Protein AF-A0A849EL78-F1 (afdb_monomer)

Mean predicted aligned error: 10.46 Å

Foldseek 3Di:
DDPPPPDDVVVVVVVVVVVCVVVPDDDDDDPDDQDCPPVVDGDQWAPDAADKDKDKDWDWDWDQDPVQQKTKIKTKMKIKIWHHHDDRFKIKIWIWIWIWMWMARRVVRDIDIDTDTPDTDIDMHGFPDDLVPDVVNVDDDPPDPCVRPDDDPSVVDHTHD

Secondary structure (DSSP, 8-state):
--------HHHHHHHHHHHHHHHHPPPPP-SS----TTT-PPPSS-S-TT-EEEEEEEEEEEEEETTTTEEEEEEEEEEEEEEEEETTTEEEEEEEEEEEEEEEETTTTEEEEEEEEEEEEEEEEE--B-SSS-HHHHPPPSS-HHHHHS--GGGGS--B-

Sequence (161 aa):
MKACFRTKPIHFCLIFLCSALPFLATSQYTDVINSNRPGLSVGAYAVGKGVIQAETGFIYEQRDHTDLSQESTFMGADLALRYGFFRETLEITYEGTYVQQDITYSAFDLNEKRTDFSRNRLGVKYLLYDPYKNPDRTKPNLYSWRANNKFQLKDLVPAVS

Nearest PDB structures (foldseek):
  6baq-assembly5_E  TM=3.671E-01  e=3.367E-02  Mus musculus
  8b14-assembly1_A  TM=6.271E-01  e=2.185E+00  Escherichia coli
  1by5-assembly1_A  TM=5.880E-01  e=2.307E+00  Escherichia coli
  8a60-assembly1_A  TM=4.910E-01  e=4.420E+00  Escherichia coli K-12
  6i97-assembly1_A  TM=2.454E-01  e=8.023E+00  Pseudomonas aeruginosa

Radius of gyration: 24.11 Å; Cα contacts (8 Å, |Δi|>4): 253; chains: 1; bounding box: 61×50×70 Å

Solvent-accessible surface area (backbone atoms only — not comparable to full-atom values): 9742 Å² total; per-residue (Å²): 134,85,83,77,83,79,74,54,73,67,59,55,51,51,53,51,52,64,68,48,50,70,81,72,58,82,84,81,92,66,101,63,90,86,65,41,71,90,79,74,51,80,67,49,71,45,87,26,59,76,37,78,48,77,49,72,49,76,46,79,50,77,49,79,38,78,92,76,34,32,41,36,41,37,45,33,43,37,43,34,43,35,38,10,70,45,88,45,25,35,24,41,37,38,40,39,30,40,37,37,37,45,36,39,33,72,82,74,80,44,78,48,78,47,74,49,70,81,39,80,47,79,49,76,44,50,48,78,44,60,76,68,76,44,61,88,81,58,61,77,59,91,89,36,72,63,74,66,72,48,94,53,80,74,77,73,54,72,55,39,76

pLDDT: mean 82.58, std 10.44, range [37.56, 95.25]

Structure (mmCIF, N/CA/C/O backbone):
data_AF-A0A849EL78-F1
#
_entry.id   AF-A0A849EL78-F1
#
loop_
_atom_site.group_PDB
_atom_site.id
_atom_site.type_symbol
_atom_site.label_atom_id
_atom_site.label_alt_id
_atom_site.label_comp_id
_atom_site.label_asym_id
_atom_site.label_entity_id
_atom_site.label_seq_id
_atom_site.pdbx_PDB_ins_code
_atom_site.Cartn_x
_atom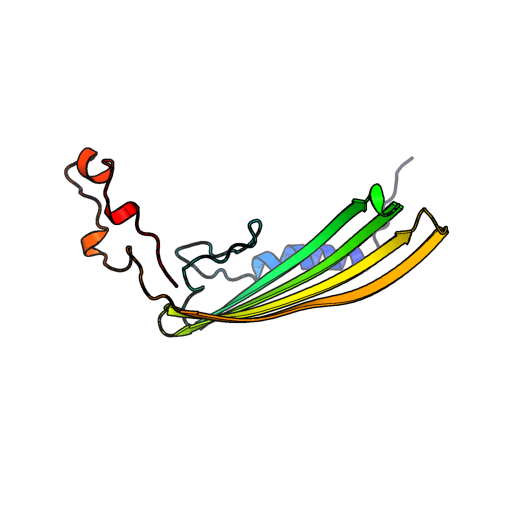_site.Cartn_y
_atom_site.Cartn_z
_atom_site.occupancy
_atom_site.B_iso_or_equiv
_atom_site.auth_seq_id
_atom_site.auth_comp_id
_atom_site.auth_asym_id
_atom_site.auth_atom_id
_atom_site.pdbx_PDB_model_num
ATOM 1 N N . MET A 1 1 ? 42.759 18.829 -7.140 1.00 37.56 1 MET A N 1
ATOM 2 C CA . MET A 1 1 ? 41.768 19.331 -8.120 1.00 37.56 1 MET A CA 1
ATOM 3 C C . MET A 1 1 ? 40.480 19.644 -7.369 1.00 37.56 1 MET A C 1
ATOM 5 O O . MET A 1 1 ? 39.921 18.738 -6.770 1.00 37.56 1 MET A O 1
ATOM 9 N N . LYS A 1 2 ? 40.061 20.916 -7.293 1.00 39.47 2 LYS A N 1
ATOM 10 C CA . LYS A 1 2 ? 38.807 21.309 -6.627 1.00 39.47 2 LYS A CA 1
ATOM 11 C C . LYS A 1 2 ? 37.654 21.076 -7.606 1.00 39.47 2 LYS A C 1
ATOM 13 O O . LYS A 1 2 ? 37.546 21.804 -8.588 1.00 39.47 2 LYS A O 1
ATOM 18 N N . ALA A 1 3 ? 36.829 20.058 -7.367 1.00 47.44 3 ALA A N 1
ATOM 19 C CA . ALA A 1 3 ? 35.585 19.873 -8.106 1.00 47.44 3 ALA A CA 1
ATOM 20 C C . ALA A 1 3 ? 34.621 21.007 -7.720 1.00 47.44 3 ALA A C 1
ATOM 22 O O . ALA A 1 3 ? 33.984 20.977 -6.671 1.00 47.44 3 ALA A O 1
ATOM 23 N N . CYS A 1 4 ? 34.577 22.057 -8.538 1.00 46.16 4 CYS A N 1
ATOM 24 C CA . CYS A 1 4 ? 33.589 23.118 -8.416 1.00 46.16 4 CYS A CA 1
ATOM 25 C C . CYS A 1 4 ? 32.257 22.575 -8.948 1.00 46.16 4 CYS A C 1
ATOM 27 O O . CYS A 1 4 ? 32.030 22.547 -10.159 1.00 46.16 4 CYS A O 1
ATOM 29 N N . PHE A 1 5 ? 31.395 22.088 -8.053 1.00 55.19 5 PHE A N 1
ATOM 30 C CA . PHE A 1 5 ? 30.022 21.721 -8.391 1.00 55.19 5 PHE A CA 1
ATOM 31 C C . PHE A 1 5 ? 29.245 22.991 -8.754 1.00 55.19 5 PHE A C 1
ATOM 33 O O . PHE A 1 5 ? 28.694 23.676 -7.896 1.00 55.19 5 PHE A O 1
ATOM 40 N N . ARG A 1 6 ? 29.208 23.327 -10.046 1.00 59.06 6 ARG A N 1
ATOM 41 C CA . ARG A 1 6 ? 28.353 24.392 -10.576 1.00 59.06 6 ARG A CA 1
ATOM 42 C C . ARG A 1 6 ? 26.927 23.855 -10.681 1.00 59.06 6 ARG A C 1
ATOM 44 O O . ARG A 1 6 ? 26.504 23.382 -11.734 1.00 59.06 6 ARG A O 1
ATOM 51 N N . THR A 1 7 ? 26.200 23.870 -9.569 1.00 62.09 7 THR A N 1
ATOM 52 C CA . THR A 1 7 ? 24.785 23.495 -9.545 1.00 62.09 7 THR A CA 1
ATOM 53 C C . THR A 1 7 ? 23.980 24.528 -10.335 1.00 62.09 7 THR A C 1
ATOM 55 O O . THR A 1 7 ? 24.070 25.734 -10.109 1.00 62.09 7 THR A O 1
ATOM 58 N N . LYS A 1 8 ? 23.221 24.070 -11.338 1.00 75.38 8 LYS A N 1
ATOM 59 C CA . LYS A 1 8 ? 22.302 24.937 -12.089 1.00 75.38 8 LYS A CA 1
ATOM 60 C C . LYS A 1 8 ? 21.222 25.472 -11.132 1.00 75.38 8 LYS A C 1
ATOM 62 O O . LYS A 1 8 ? 20.777 24.714 -10.269 1.00 75.38 8 LYS A O 1
ATOM 67 N N . PRO A 1 9 ? 20.742 26.717 -11.307 1.00 78.56 9 PRO A N 1
ATOM 68 C CA . PRO A 1 9 ? 19.760 27.339 -10.407 1.00 78.56 9 PRO A CA 1
ATOM 69 C C . PRO A 1 9 ? 18.471 26.512 -10.240 1.00 78.56 9 PRO A C 1
ATOM 71 O O . PRO A 1 9 ? 17.875 26.504 -9.170 1.00 78.56 9 PRO A O 1
ATOM 74 N N . ILE A 1 10 ? 18.097 25.726 -11.256 1.00 82.25 10 ILE A N 1
ATOM 75 C CA . ILE A 1 10 ? 16.97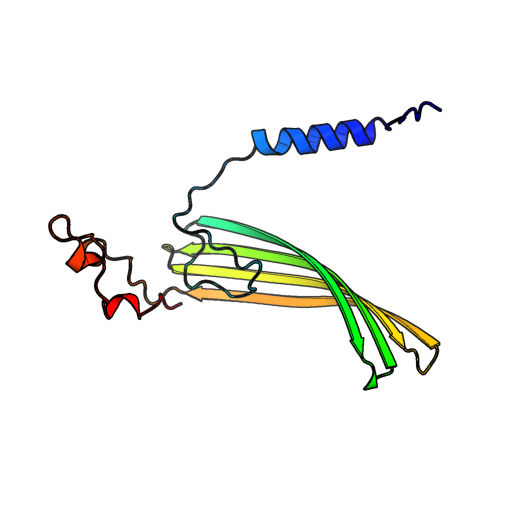5 24.772 -11.211 1.00 82.25 10 ILE A CA 1
ATOM 76 C C . ILE A 1 10 ? 17.147 23.702 -10.123 1.00 82.25 10 ILE A C 1
ATOM 78 O O . ILE A 1 10 ? 16.187 23.379 -9.429 1.00 82.25 10 ILE A O 1
ATOM 82 N N . HIS A 1 11 ? 18.357 23.168 -9.938 1.00 84.06 11 HIS A N 1
ATOM 83 C CA . HIS A 1 11 ? 18.606 22.153 -8.910 1.00 84.06 11 HIS A CA 1
ATOM 84 C C . HIS A 1 11 ? 18.493 22.747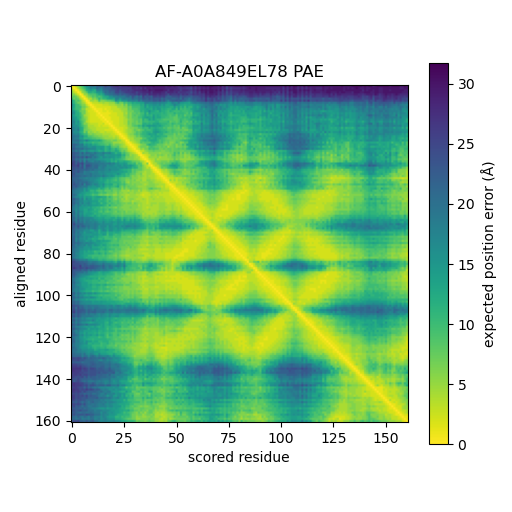 -7.506 1.00 84.06 11 HIS A C 1
ATOM 86 O O . HIS A 1 11 ? 17.974 22.095 -6.607 1.00 84.06 11 HIS A O 1
ATOM 92 N N . PHE A 1 12 ? 18.919 24.000 -7.333 1.00 84.62 12 PHE A N 1
ATOM 93 C CA . PHE A 1 12 ? 18.779 24.709 -6.065 1.00 84.62 12 PHE A CA 1
ATOM 94 C C . PHE A 1 12 ? 17.303 24.970 -5.722 1.00 84.62 12 PHE A C 1
ATOM 96 O O . PHE A 1 12 ? 16.883 24.690 -4.601 1.00 84.62 12 PHE A O 1
ATOM 103 N N . CYS A 1 13 ? 16.492 25.399 -6.699 1.00 85.81 13 CYS A N 1
ATOM 104 C CA . CYS A 1 13 ? 15.043 25.542 -6.518 1.00 85.81 13 CYS A CA 1
ATOM 105 C C . CYS A 1 13 ? 14.352 24.216 -6.172 1.00 85.81 13 CYS A C 1
ATOM 107 O O . CYS A 1 13 ? 13.499 24.197 -5.290 1.00 85.81 13 CYS A O 1
ATOM 109 N N . LEU A 1 14 ? 14.722 23.110 -6.828 1.00 87.94 14 LEU A N 1
ATOM 110 C CA . LEU A 1 14 ? 14.158 21.785 -6.538 1.00 87.94 14 LEU A CA 1
ATOM 111 C C . LEU A 1 14 ? 14.467 21.325 -5.112 1.00 87.94 14 LEU A C 1
ATOM 113 O O . LEU A 1 14 ? 13.576 20.853 -4.412 1.00 87.94 14 LEU A O 1
ATOM 117 N N . ILE A 1 15 ? 15.714 21.497 -4.667 1.00 87.56 15 ILE A N 1
ATOM 118 C CA . ILE A 1 15 ? 16.124 21.141 -3.303 1.00 87.56 15 ILE A CA 1
ATOM 119 C C . ILE A 1 15 ? 15.364 21.991 -2.280 1.00 87.56 15 ILE A C 1
ATOM 121 O O . ILE A 1 15 ? 14.831 21.450 -1.312 1.00 87.56 15 ILE A O 1
ATOM 125 N N . PHE A 1 16 ? 15.262 23.302 -2.517 1.00 87.06 16 PHE A N 1
ATOM 126 C CA . PHE A 1 16 ? 14.522 24.207 -1.641 1.00 87.06 16 PHE A CA 1
ATOM 127 C C . PHE A 1 16 ? 13.039 23.823 -1.552 1.00 87.06 16 PHE A C 1
ATOM 129 O O . PHE A 1 16 ? 12.506 23.692 -0.451 1.00 87.06 16 PHE A O 1
ATOM 136 N N . LEU A 1 17 ? 12.397 23.544 -2.691 1.00 87.25 17 LEU A N 1
ATOM 137 C CA . LEU A 1 17 ? 11.001 23.112 -2.742 1.00 87.25 17 LEU A CA 1
ATOM 138 C C . LEU A 1 17 ? 10.785 21.804 -1.968 1.00 87.25 17 LEU A C 1
ATOM 140 O O . LEU A 1 17 ? 9.907 21.748 -1.110 1.00 87.25 17 LEU A O 1
ATOM 144 N N . CYS A 1 18 ? 11.622 20.786 -2.196 1.00 86.44 18 CYS A N 1
ATOM 145 C CA . CYS A 1 18 ? 11.548 19.520 -1.462 1.00 86.44 18 CYS A CA 1
ATOM 146 C C . CYS A 1 18 ? 11.731 19.704 0.051 1.00 86.44 18 CYS A C 1
ATOM 148 O O . CYS A 1 18 ? 11.055 19.039 0.832 1.00 86.44 18 CYS A O 1
ATOM 150 N N . SER A 1 19 ? 12.609 20.619 0.472 1.00 85.75 19 SER A N 1
ATOM 151 C CA . SER A 1 19 ? 12.838 20.904 1.894 1.00 85.75 19 SER A CA 1
ATOM 152 C C . SER A 1 19 ? 11.696 21.680 2.563 1.00 85.75 19 SER A C 1
ATOM 154 O O . SER A 1 19 ? 11.507 21.555 3.770 1.00 85.75 19 SER A O 1
ATOM 156 N N . ALA A 1 20 ? 10.918 22.449 1.795 1.00 87.88 20 ALA A N 1
ATOM 157 C CA . ALA A 1 20 ? 9.817 23.268 2.303 1.00 87.88 20 ALA A CA 1
ATOM 158 C C . ALA A 1 20 ? 8.489 22.495 2.436 1.00 87.88 20 ALA A C 1
ATOM 160 O O . ALA A 1 20 ? 7.679 22.816 3.304 1.00 87.88 20 ALA A O 1
ATOM 161 N N . LEU A 1 21 ? 8.275 21.457 1.617 1.00 84.62 21 LEU A N 1
ATOM 162 C CA . LEU A 1 21 ? 7.077 20.603 1.641 1.00 84.62 21 LEU A CA 1
ATOM 163 C C . LEU A 1 21 ? 6.676 20.058 3.029 1.00 84.62 21 LEU A C 1
ATOM 165 O O . LEU A 1 21 ? 5.491 20.152 3.354 1.00 84.62 21 LEU A O 1
ATOM 169 N N . PRO A 1 22 ? 7.583 19.526 3.877 1.00 82.44 22 PRO A N 1
ATOM 170 C CA . PRO A 1 22 ? 7.184 18.994 5.181 1.00 82.44 22 PRO A CA 1
ATOM 171 C C . PRO A 1 22 ? 6.616 20.057 6.133 1.00 82.44 22 PRO A C 1
ATOM 173 O O . PRO A 1 22 ? 5.809 19.717 6.990 1.00 82.44 22 PRO A O 1
ATOM 176 N N . PHE A 1 23 ? 6.971 21.337 5.972 1.00 84.06 23 PHE A N 1
ATOM 177 C CA . PHE A 1 23 ? 6.447 22.420 6.817 1.00 84.06 23 PHE A CA 1
ATOM 178 C C . PHE A 1 23 ? 5.008 22.822 6.469 1.00 84.06 23 PHE A C 1
ATOM 180 O O . PHE A 1 23 ? 4.349 23.490 7.261 1.00 84.06 23 PHE A O 1
ATOM 187 N N . LEU A 1 24 ? 4.521 22.421 5.292 1.00 83.19 24 LEU A N 1
ATOM 188 C CA . LEU A 1 24 ? 3.151 22.662 4.831 1.00 83.19 24 LEU A CA 1
ATOM 189 C C . LEU A 1 24 ? 2.245 21.440 5.034 1.00 83.19 24 LEU A C 1
ATOM 191 O O . LEU A 1 24 ? 1.041 21.522 4.795 1.00 83.19 24 LEU A O 1
ATOM 195 N N . ALA A 1 25 ? 2.810 20.306 5.454 1.00 78.88 25 ALA A N 1
ATOM 196 C CA . ALA A 1 25 ? 2.065 19.074 5.638 1.00 78.88 25 ALA A CA 1
ATOM 197 C C . ALA A 1 25 ? 1.257 19.118 6.942 1.00 78.88 25 ALA A C 1
ATOM 199 O O . ALA A 1 25 ? 1.804 19.294 8.030 1.00 78.88 25 ALA A O 1
ATOM 200 N N . THR A 1 26 ? -0.052 18.905 6.839 1.00 77.56 26 THR A N 1
ATOM 201 C CA . THR A 1 26 ? -0.906 18.584 7.983 1.00 77.56 26 THR A CA 1
ATOM 202 C C . THR A 1 26 ? -1.017 17.066 8.090 1.00 77.56 26 THR A C 1
ATOM 204 O O . THR A 1 26 ? -1.193 16.374 7.087 1.00 77.56 26 THR A O 1
ATOM 207 N N . SER A 1 27 ? -0.869 16.518 9.297 1.00 71.81 27 SER A N 1
ATOM 208 C CA . SER A 1 27 ? -1.047 15.085 9.528 1.00 71.81 27 SER A CA 1
ATOM 209 C C . SER A 1 27 ? -2.460 14.801 10.024 1.00 71.81 27 SER A C 1
ATOM 211 O O . SER A 1 27 ? -3.008 15.513 10.865 1.00 71.81 27 SER A O 1
ATOM 213 N N . GLN A 1 28 ? -3.055 13.736 9.496 1.00 69.62 28 GLN A N 1
ATOM 214 C CA . GLN A 1 28 ? -4.291 13.182 10.024 1.00 69.62 28 GLN A CA 1
ATOM 215 C C . GLN A 1 28 ? -3.932 12.145 11.090 1.00 69.62 28 GLN A C 1
ATOM 217 O O . GLN A 1 28 ? -3.127 11.249 10.836 1.00 69.62 28 GLN A O 1
ATOM 222 N N . TYR A 1 29 ? -4.532 12.254 12.276 1.00 65.44 29 TYR A N 1
ATOM 223 C CA . TYR A 1 29 ? -4.422 11.205 13.287 1.00 65.44 29 TYR A CA 1
ATOM 224 C C . TYR A 1 29 ? -5.277 10.007 12.869 1.00 65.44 29 TYR A C 1
ATOM 226 O O . TYR A 1 29 ? -6.456 10.168 12.537 1.00 65.44 29 TYR A O 1
ATOM 234 N N . THR A 1 30 ? -4.666 8.826 12.878 1.00 66.88 30 THR A N 1
ATOM 235 C CA . THR A 1 30 ? -5.318 7.538 12.634 1.00 66.88 30 THR A CA 1
ATOM 236 C C . THR A 1 30 ? -4.917 6.591 13.756 1.00 66.88 30 THR A C 1
ATOM 238 O O . THR A 1 30 ? -3.728 6.503 14.066 1.00 66.88 30 THR A O 1
ATOM 241 N N . ASP A 1 31 ? -5.864 5.842 14.314 1.00 63.03 31 ASP A N 1
ATOM 242 C CA . ASP A 1 31 ? -5.574 4.899 15.404 1.00 63.03 31 ASP A CA 1
ATOM 243 C C . ASP A 1 31 ? -4.663 3.742 14.960 1.00 63.03 31 ASP A C 1
ATOM 245 O O . ASP A 1 31 ? -3.912 3.185 15.759 1.00 63.03 31 ASP A O 1
ATOM 249 N N . VAL A 1 32 ? -4.705 3.387 13.670 1.00 69.25 32 VAL A N 1
ATOM 250 C CA . VAL A 1 32 ? -3.934 2.284 13.085 1.00 69.25 32 VAL A CA 1
ATOM 251 C C . VAL A 1 32 ? -3.331 2.716 11.751 1.00 69.25 32 VAL A C 1
ATOM 253 O O . VAL A 1 32 ? -4.026 3.259 10.893 1.00 69.25 32 VAL A O 1
ATOM 256 N N . ILE A 1 33 ? -2.046 2.410 11.543 1.00 70.06 33 ILE A N 1
ATOM 257 C CA . I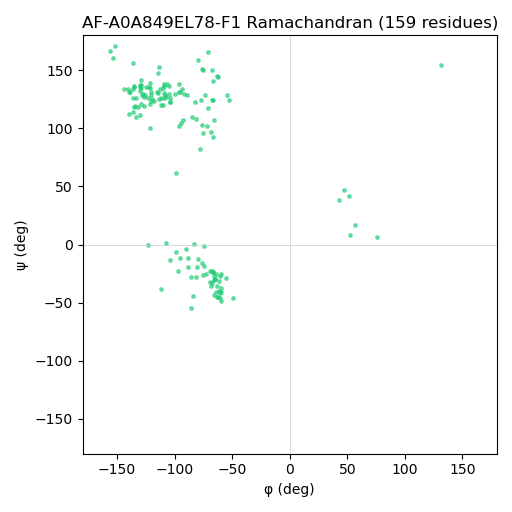LE A 1 33 ? -1.389 2.577 10.241 1.00 70.06 33 ILE A CA 1
ATOM 258 C C . ILE A 1 33 ? -1.928 1.502 9.291 1.00 70.06 33 ILE A C 1
ATOM 260 O O . ILE A 1 33 ? -1.539 0.338 9.355 1.00 70.06 33 ILE A O 1
ATOM 264 N N . ASN A 1 34 ? -2.834 1.898 8.402 1.00 70.62 34 ASN A N 1
ATOM 265 C CA . ASN A 1 34 ? -3.483 1.022 7.428 1.00 70.62 34 ASN A CA 1
ATOM 266 C C . ASN A 1 34 ? -2.803 1.142 6.054 1.00 70.62 34 ASN A C 1
ATOM 268 O O . ASN A 1 34 ? -3.413 1.593 5.085 1.00 70.62 34 ASN A O 1
ATOM 272 N N . SER A 1 35 ? -1.514 0.796 5.996 1.00 76.50 35 SER A N 1
ATOM 273 C CA . SER A 1 35 ? -0.743 0.718 4.747 1.00 76.50 35 SER A CA 1
ATOM 274 C C . SER A 1 35 ? -0.714 -0.722 4.253 1.00 76.50 35 SER A C 1
ATOM 276 O O . SER A 1 35 ? -0.349 -1.624 5.008 1.00 76.50 35 SER A O 1
ATOM 278 N N . ASN A 1 36 ? -1.020 -0.937 2.974 1.00 74.88 36 ASN A N 1
ATOM 279 C CA . ASN A 1 36 ? -0.909 -2.263 2.361 1.00 74.88 36 ASN A CA 1
ATOM 280 C C . ASN A 1 36 ? 0.528 -2.564 1.892 1.00 74.88 36 ASN A C 1
ATOM 282 O O . ASN A 1 36 ? 0.797 -3.635 1.352 1.00 74.88 36 ASN A O 1
ATOM 286 N N . ARG A 1 37 ? 1.479 -1.638 2.084 1.00 76.62 37 ARG A N 1
ATOM 287 C CA . ARG A 1 37 ? 2.891 -1.808 1.704 1.00 76.62 37 ARG A CA 1
ATOM 288 C C . ARG A 1 37 ? 3.783 -2.032 2.928 1.00 76.62 37 ARG A C 1
ATOM 290 O O . ARG A 1 37 ? 3.613 -1.314 3.915 1.00 76.62 37 ARG A O 1
ATOM 297 N N . PRO A 1 38 ? 4.757 -2.966 2.869 1.00 61.78 38 PRO A N 1
ATOM 298 C CA . PRO A 1 38 ? 5.219 -3.713 1.685 1.00 61.78 38 PRO A CA 1
ATOM 299 C C . PRO A 1 38 ? 4.475 -5.032 1.388 1.00 61.78 38 PRO A C 1
ATOM 301 O O . PRO A 1 38 ? 4.663 -5.590 0.315 1.00 61.78 38 PRO A O 1
ATOM 304 N N . GLY A 1 39 ? 3.647 -5.548 2.304 1.00 62.41 39 GLY A N 1
ATOM 305 C CA . GLY A 1 39 ? 3.108 -6.918 2.238 1.00 62.41 39 GLY A CA 1
ATOM 306 C C . GLY A 1 39 ? 2.001 -7.191 1.208 1.00 62.41 39 GLY A C 1
ATOM 307 O O . GLY A 1 39 ? 1.509 -8.317 1.157 1.00 62.41 39 GLY A O 1
ATOM 308 N N . LEU A 1 40 ? 1.565 -6.182 0.441 1.00 68.94 40 LEU A N 1
ATOM 309 C CA . LEU A 1 40 ? 0.471 -6.211 -0.553 1.00 68.94 40 LEU A CA 1
ATOM 310 C C . LEU A 1 40 ? -0.875 -6.757 -0.033 1.00 68.94 40 LEU A C 1
ATOM 312 O O . LEU A 1 40 ? -1.813 -6.956 -0.804 1.00 68.94 40 LEU A O 1
ATOM 316 N N . SER A 1 41 ? -0.981 -6.996 1.271 1.00 77.12 41 SER A N 1
ATOM 317 C CA . SER A 1 41 ? -2.143 -7.586 1.920 1.00 77.12 41 SER A CA 1
ATOM 318 C C . SER A 1 41 ? -3.025 -6.475 2.460 1.00 77.12 41 SER A C 1
ATOM 320 O O . SER A 1 41 ? -2.542 -5.559 3.124 1.00 77.12 41 SER A O 1
ATOM 322 N N . VAL A 1 42 ? -4.320 -6.560 2.168 1.00 76.12 42 VAL A N 1
ATOM 323 C CA . VAL A 1 42 ? -5.286 -5.548 2.592 1.00 76.12 42 VAL A CA 1
ATOM 324 C C . VAL A 1 42 ? -5.706 -5.815 4.033 1.00 76.12 42 VAL A C 1
ATOM 326 O O . VAL A 1 42 ? -6.216 -6.889 4.348 1.00 76.12 42 VAL A O 1
ATOM 329 N N . GLY A 1 43 ? -5.504 -4.830 4.908 1.00 77.31 43 GLY A N 1
ATOM 330 C CA . GLY A 1 43 ? -5.981 -4.888 6.287 1.00 77.31 43 GLY A CA 1
ATOM 331 C C . GLY A 1 43 ? -7.511 -4.851 6.382 1.00 77.31 43 GLY A C 1
ATOM 332 O O . GLY A 1 43 ? -8.190 -4.212 5.569 1.00 77.31 43 GLY A O 1
ATOM 333 N N . ALA A 1 44 ? -8.055 -5.491 7.419 1.00 78.62 44 ALA A N 1
ATOM 334 C CA . ALA A 1 44 ? -9.500 -5.587 7.618 1.00 78.62 44 ALA A CA 1
ATOM 335 C C . ALA A 1 44 ? -10.170 -4.223 7.890 1.00 78.62 44 ALA A C 1
ATOM 337 O O . ALA A 1 44 ? -11.321 -4.010 7.512 1.00 78.62 44 ALA A O 1
ATOM 338 N N . TYR A 1 45 ? -9.449 -3.279 8.499 1.00 81.31 45 TYR A N 1
ATOM 339 C CA . TYR A 1 45 ? -9.973 -1.967 8.886 1.00 81.31 45 TYR A CA 1
ATOM 340 C C . TYR A 1 45 ? -10.111 -1.013 7.696 1.00 81.31 45 TYR A C 1
ATOM 342 O O . TYR A 1 45 ? -9.350 -1.097 6.728 1.00 81.31 45 TYR A O 1
ATOM 350 N N . ALA A 1 46 ? -11.065 -0.084 7.773 1.00 81.50 46 ALA A N 1
ATOM 351 C CA . ALA A 1 46 ? -11.191 1.012 6.817 1.00 81.50 46 ALA A CA 1
ATOM 352 C C . ALA A 1 46 ? -10.198 2.150 7.132 1.00 81.50 46 ALA A C 1
ATOM 354 O O . ALA A 1 46 ? -9.737 2.273 8.264 1.00 81.50 46 ALA A O 1
ATOM 355 N N . VAL A 1 47 ? -9.885 3.003 6.153 1.00 79.56 47 VA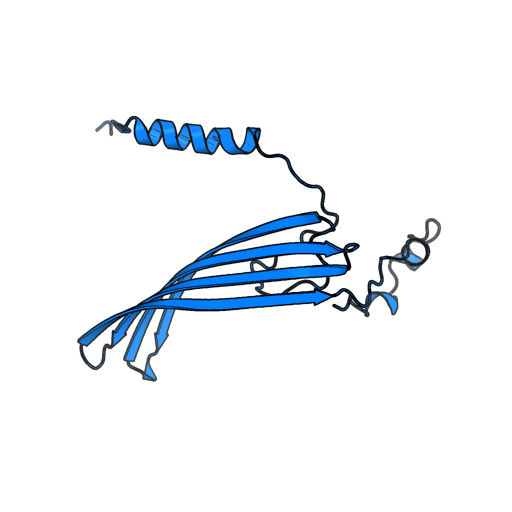L A N 1
ATOM 356 C CA . VAL A 1 47 ? -9.013 4.185 6.351 1.00 79.56 47 VAL A CA 1
ATOM 357 C C . VAL A 1 47 ? -9.620 5.237 7.305 1.00 79.56 47 VAL A C 1
ATOM 359 O O . VAL A 1 47 ? -8.888 5.940 7.994 1.00 79.56 47 VAL A O 1
ATOM 362 N N . GLY A 1 48 ? -10.952 5.343 7.369 1.00 78.69 48 GLY A N 1
ATOM 363 C CA . GLY A 1 48 ? -11.667 6.286 8.242 1.00 78.69 48 GLY A CA 1
ATOM 364 C C . GLY A 1 48 ? -12.747 7.087 7.509 1.00 78.69 48 GLY A C 1
ATOM 365 O O . GLY A 1 48 ? -12.687 7.268 6.295 1.00 78.69 48 GLY A O 1
ATOM 366 N N . LYS A 1 49 ? -13.781 7.560 8.215 1.00 83.88 49 LYS A N 1
ATOM 367 C CA . LYS A 1 49 ? -14.904 8.280 7.583 1.00 83.88 49 LYS A CA 1
ATOM 368 C C . LYS A 1 49 ? -14.450 9.633 7.015 1.00 83.88 49 LYS A C 1
ATOM 370 O O . LYS A 1 49 ? -13.976 10.485 7.755 1.00 83.88 49 LYS A O 1
ATOM 375 N N . GLY A 1 50 ? -14.694 9.860 5.726 1.00 83.75 50 GLY A N 1
ATOM 376 C CA . GLY A 1 50 ? -14.356 11.101 5.026 1.00 83.75 50 GLY A CA 1
ATOM 377 C C . GLY A 1 50 ? -12.870 11.248 4.698 1.00 83.75 50 GLY A C 1
ATOM 378 O O . GLY A 1 50 ? -12.472 12.299 4.206 1.00 83.75 50 GLY A O 1
ATOM 379 N N . VAL A 1 51 ? -12.060 10.216 4.952 1.00 85.12 51 VAL A N 1
ATOM 380 C CA . VAL A 1 51 ? -10.620 10.247 4.696 1.00 85.12 51 VAL A CA 1
ATOM 381 C C . VAL A 1 51 ? -10.343 9.704 3.299 1.00 85.12 51 VAL A C 1
ATOM 383 O O . VAL A 1 51 ? -10.822 8.629 2.926 1.00 85.12 51 VAL A O 1
ATOM 386 N N . ILE A 1 52 ? -9.565 10.467 2.533 1.00 87.38 52 ILE A N 1
ATOM 387 C CA . ILE A 1 52 ? -8.992 10.045 1.257 1.00 87.38 52 ILE A CA 1
ATOM 388 C C . ILE A 1 52 ? -7.517 9.743 1.507 1.00 87.38 52 ILE A C 1
ATOM 390 O O . ILE A 1 52 ? -6.787 10.591 2.014 1.00 87.38 52 ILE A O 1
ATOM 394 N N . GLN A 1 53 ? -7.084 8.546 1.133 1.00 87.06 53 GLN A N 1
ATOM 395 C CA . GLN A 1 53 ? -5.693 8.119 1.194 1.00 87.06 53 GLN A CA 1
ATOM 396 C C . GLN A 1 53 ? -5.234 7.734 -0.207 1.00 87.06 53 GLN A C 1
ATOM 398 O O . GLN A 1 53 ? -5.935 7.034 -0.938 1.00 87.06 53 GLN A O 1
ATOM 403 N N . ALA A 1 54 ? -4.047 8.202 -0.573 1.00 89.00 54 ALA A N 1
ATOM 404 C CA . ALA A 1 54 ? -3.366 7.808 -1.791 1.00 89.00 54 ALA A CA 1
ATOM 405 C C . ALA A 1 54 ? -2.052 7.125 -1.409 1.00 89.00 54 ALA A C 1
ATOM 407 O O . ALA A 1 54 ? -1.233 7.705 -0.699 1.00 89.00 54 ALA A O 1
ATOM 408 N N . GLU A 1 55 ? -1.858 5.897 -1.874 1.00 87.94 55 GLU A N 1
ATOM 409 C CA . GLU A 1 55 ? -0.605 5.160 -1.751 1.00 87.94 55 GLU A CA 1
ATOM 410 C C . GLU A 1 55 ? 0.014 5.054 -3.143 1.00 87.94 55 GLU A C 1
ATOM 412 O O . GLU A 1 55 ? -0.586 4.490 -4.056 1.00 87.94 55 GLU A O 1
ATOM 417 N N . THR A 1 56 ? 1.215 5.593 -3.320 1.00 90.19 56 THR A N 1
ATOM 418 C CA . THR A 1 56 ? 1.981 5.449 -4.561 1.00 90.19 56 THR A CA 1
ATOM 419 C C . THR A 1 56 ? 3.236 4.632 -4.311 1.00 90.19 56 THR A C 1
ATOM 421 O O . THR A 1 56 ? 3.763 4.586 -3.198 1.00 90.19 56 THR A O 1
ATOM 424 N N . GLY A 1 57 ? 3.718 3.951 -5.345 1.00 89.31 57 GLY A N 1
ATOM 425 C CA . GLY A 1 57 ? 4.948 3.178 -5.254 1.00 89.31 57 GLY A CA 1
ATOM 426 C C . GLY A 1 57 ? 5.641 3.030 -6.594 1.00 89.31 57 GLY A C 1
ATOM 427 O O . GLY A 1 57 ? 5.029 3.200 -7.645 1.00 89.31 57 GLY A O 1
ATOM 428 N N . PHE A 1 58 ? 6.927 2.705 -6.533 1.00 91.62 58 PHE A N 1
ATOM 429 C CA . PHE A 1 58 ? 7.733 2.356 -7.695 1.00 91.62 58 PHE A CA 1
ATOM 430 C C . PHE A 1 58 ? 8.041 0.864 -7.655 1.00 91.62 58 PHE A C 1
ATOM 432 O O . PHE A 1 58 ? 8.355 0.322 -6.594 1.00 91.62 58 PHE A O 1
ATOM 439 N N . ILE A 1 59 ? 7.948 0.219 -8.812 1.00 89.94 59 ILE A N 1
ATOM 440 C CA . ILE A 1 59 ? 8.267 -1.192 -8.998 1.00 89.94 59 ILE A CA 1
ATOM 441 C C . ILE A 1 59 ? 9.549 -1.274 -9.816 1.00 89.94 59 ILE A C 1
ATOM 443 O O . ILE A 1 59 ? 9.657 -0.660 -10.878 1.00 89.94 59 ILE A O 1
ATOM 447 N N . TYR A 1 60 ? 10.493 -2.065 -9.323 1.00 92.69 60 TYR A N 1
ATOM 448 C CA . TYR A 1 60 ? 11.650 -2.520 -10.074 1.00 92.69 60 TYR A CA 1
ATOM 449 C C . TYR A 1 60 ? 11.823 -4.009 -9.794 1.00 92.69 60 TYR A C 1
ATOM 451 O O . TYR A 1 60 ? 12.009 -4.400 -8.642 1.00 92.69 60 TYR A O 1
ATOM 459 N N . GLU A 1 61 ? 11.718 -4.834 -10.827 1.00 91.31 61 GLU A N 1
ATOM 460 C CA . GLU A 1 61 ? 11.839 -6.284 -10.709 1.00 91.31 61 GLU A CA 1
ATOM 461 C C . GLU A 1 61 ? 12.614 -6.832 -11.905 1.00 91.31 61 GLU A C 1
ATOM 463 O O . GLU A 1 61 ? 12.338 -6.474 -13.046 1.00 91.31 61 GLU A O 1
ATOM 468 N N . GLN A 1 62 ? 13.573 -7.715 -11.648 1.00 91.81 62 GLN A N 1
ATOM 469 C CA . GLN A 1 62 ? 14.316 -8.425 -12.682 1.00 91.81 62 GLN A CA 1
ATOM 470 C C . GLN A 1 62 ? 13.999 -9.914 -12.567 1.00 91.81 62 GLN A C 1
ATOM 472 O O . GLN A 1 62 ? 14.020 -10.472 -11.468 1.00 91.81 62 GLN A O 1
ATOM 477 N N . ARG A 1 63 ? 13.661 -10.544 -13.692 1.00 90.75 63 ARG A N 1
ATOM 478 C CA . ARG A 1 63 ? 13.327 -11.965 -13.773 1.00 90.75 63 ARG A CA 1
ATOM 479 C C . ARG A 1 63 ? 14.141 -12.625 -14.870 1.00 90.75 63 ARG A C 1
ATOM 481 O O . ARG A 1 63 ? 13.965 -12.295 -16.044 1.00 90.75 63 ARG A O 1
ATOM 488 N N . ASP A 1 64 ? 14.912 -13.626 -14.471 1.00 90.25 64 ASP A N 1
ATOM 489 C CA . ASP A 1 64 ? 15.693 -14.461 -15.374 1.00 90.25 64 ASP A CA 1
ATOM 490 C C . ASP A 1 64 ? 15.058 -15.855 -15.420 1.00 90.25 64 ASP A C 1
ATOM 492 O O . ASP A 1 64 ? 14.813 -16.476 -14.381 1.00 90.25 64 ASP A O 1
ATOM 496 N N . HIS A 1 65 ? 14.740 -16.339 -16.620 1.00 85.75 65 HIS A N 1
ATOM 497 C CA . HIS A 1 65 ? 14.102 -17.636 -16.827 1.00 85.75 65 HIS A CA 1
ATOM 498 C C . HIS A 1 65 ? 14.977 -18.515 -17.722 1.00 85.75 65 HIS A C 1
ATOM 500 O O . HIS A 1 65 ? 14.978 -18.377 -18.946 1.00 85.75 65 HIS A O 1
ATOM 506 N N . THR A 1 66 ? 15.724 -19.434 -17.105 1.00 82.56 66 THR A N 1
ATOM 507 C CA . THR A 1 66 ? 16.698 -20.288 -17.801 1.00 82.56 66 THR A CA 1
ATOM 508 C C . THR A 1 66 ? 16.033 -21.219 -18.818 1.00 82.56 66 THR A C 1
ATOM 510 O O . THR A 1 66 ? 16.518 -21.330 -19.941 1.00 82.56 66 THR A O 1
ATOM 513 N N . ASP A 1 67 ? 14.879 -21.805 -18.483 1.00 83.62 67 ASP A N 1
ATOM 514 C CA . ASP A 1 67 ? 14.178 -22.759 -19.358 1.00 83.62 67 ASP A CA 1
ATOM 515 C C . ASP A 1 67 ? 13.591 -22.101 -20.618 1.00 83.62 67 ASP A C 1
ATOM 517 O O . ASP A 1 67 ? 13.557 -22.715 -21.682 1.00 83.62 67 ASP A O 1
ATOM 521 N N . LEU A 1 68 ? 13.166 -20.835 -20.522 1.00 79.81 68 LEU A N 1
ATOM 522 C CA . LEU A 1 68 ? 12.691 -20.050 -21.671 1.00 79.81 68 LEU A CA 1
ATOM 523 C C . LEU A 1 68 ? 13.822 -19.280 -22.365 1.00 79.81 68 LEU A C 1
ATOM 525 O O . LEU A 1 68 ? 13.564 -18.639 -23.382 1.00 79.81 68 LEU A O 1
ATOM 529 N N . SER A 1 69 ? 15.053 -19.322 -21.833 1.00 84.50 69 SER A N 1
ATOM 530 C CA . SER A 1 69 ? 16.171 -18.482 -22.291 1.00 84.50 69 SER A CA 1
ATOM 531 C C . SER A 1 69 ? 15.750 -17.013 -22.443 1.00 84.50 69 SER A C 1
ATOM 533 O O . SER A 1 69 ? 15.976 -16.391 -23.482 1.00 84.50 69 SER A O 1
ATOM 535 N N . GLN A 1 70 ? 15.064 -16.494 -21.422 1.00 86.56 70 GLN A N 1
ATOM 536 C CA . GLN A 1 70 ? 14.462 -15.165 -21.423 1.00 86.56 70 GLN A CA 1
ATOM 537 C C . GLN A 1 70 ? 14.896 -14.389 -20.181 1.00 86.56 70 GLN A C 1
ATOM 539 O O . GLN A 1 70 ? 14.720 -14.854 -19.054 1.00 86.56 70 GLN A O 1
ATOM 544 N N . GLU A 1 71 ? 15.385 -13.174 -20.393 1.00 90.19 71 GLU A N 1
ATOM 545 C CA . GLU A 1 71 ? 15.651 -12.192 -19.344 1.00 90.19 71 GLU A CA 1
ATOM 546 C C . GLU A 1 71 ? 14.630 -11.062 -19.466 1.00 90.19 71 GLU A C 1
ATOM 548 O O . GLU A 1 71 ? 14.317 -10.598 -20.566 1.00 90.19 71 GLU A O 1
ATOM 553 N N . SER A 1 72 ? 14.052 -10.632 -18.346 1.00 90.44 72 SER A N 1
ATOM 554 C CA . SER A 1 72 ? 13.050 -9.568 -18.351 1.00 90.44 72 SER A CA 1
ATOM 555 C C . SER A 1 72 ? 13.223 -8.599 -17.193 1.00 90.44 72 SER A C 1
ATOM 557 O O . SER A 1 72 ? 13.340 -8.997 -16.035 1.00 90.44 72 SER A O 1
ATOM 559 N N . THR A 1 73 ? 13.201 -7.310 -17.517 1.00 92.88 73 THR A N 1
ATOM 560 C CA . THR A 1 73 ? 13.255 -6.217 -16.544 1.00 92.88 73 THR A CA 1
ATOM 561 C C . THR A 1 73 ? 11.920 -5.488 -16.536 1.00 92.88 73 THR A C 1
ATOM 563 O O . THR A 1 73 ? 11.443 -5.034 -17.574 1.00 92.88 73 THR A O 1
ATOM 566 N N . PHE A 1 74 ? 11.320 -5.364 -15.357 1.00 91.94 74 PHE A N 1
ATOM 567 C CA . PHE A 1 74 ? 10.082 -4.639 -15.113 1.00 91.94 74 PHE A CA 1
ATOM 568 C C . PHE A 1 74 ? 10.389 -3.343 -14.373 1.00 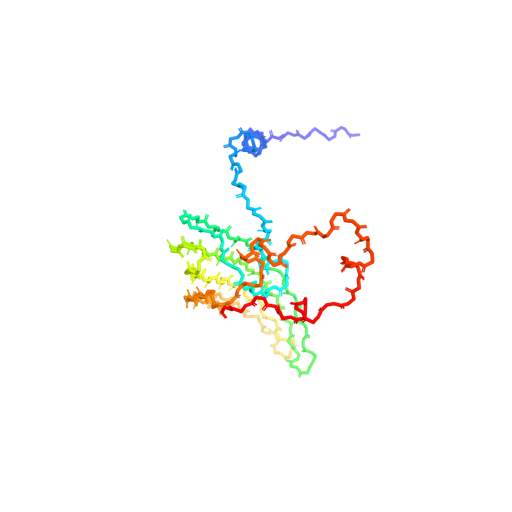91.94 74 PHE A C 1
ATOM 570 O O . PHE A 1 74 ? 10.997 -3.342 -13.302 1.00 91.94 74 PHE A O 1
ATOM 577 N N . MET A 1 75 ? 9.905 -2.236 -14.921 1.00 94.56 75 MET A N 1
ATOM 578 C CA . MET A 1 75 ? 9.911 -0.929 -14.278 1.00 94.56 75 MET A CA 1
ATOM 579 C C . MET A 1 75 ? 8.496 -0.378 -14.291 1.00 94.56 75 MET A C 1
ATOM 581 O O . MET A 1 75 ? 7.866 -0.304 -15.342 1.00 94.56 75 MET A O 1
ATOM 585 N N . GLY A 1 76 ? 7.977 0.020 -13.138 1.00 93.56 76 GLY A N 1
ATOM 586 C CA . GLY A 1 76 ? 6.587 0.440 -13.047 1.00 93.56 76 GLY A CA 1
ATOM 587 C C . GLY A 1 76 ? 6.307 1.442 -11.948 1.00 93.56 76 GLY A C 1
ATOM 588 O O . GLY A 1 76 ? 7.145 1.729 -11.091 1.00 93.56 76 GLY A O 1
ATOM 589 N N . ALA A 1 77 ? 5.090 1.962 -11.991 1.00 93.38 77 ALA A N 1
ATOM 590 C CA . ALA A 1 77 ? 4.524 2.795 -10.953 1.00 93.38 77 ALA A CA 1
ATOM 591 C C . ALA A 1 77 ? 3.148 2.259 -10.566 1.00 93.38 77 ALA A C 1
ATOM 593 O O . ALA A 1 77 ? 2.351 1.843 -11.409 1.00 93.38 77 ALA A O 1
ATOM 594 N N . ASP A 1 78 ? 2.877 2.320 -9.274 1.00 91.81 78 ASP A N 1
ATOM 595 C CA . ASP A 1 78 ? 1.607 1.940 -8.692 1.00 91.81 78 ASP A CA 1
ATOM 596 C C . ASP A 1 78 ? 0.910 3.143 -8.079 1.00 91.81 78 ASP A C 1
ATOM 598 O O . ASP A 1 78 ? 1.541 4.014 -7.471 1.00 91.81 78 ASP A O 1
ATOM 602 N N . LEU A 1 79 ? -0.412 3.103 -8.138 1.00 91.94 79 LEU A N 1
ATOM 603 C CA . LEU A 1 79 ? -1.307 4.028 -7.474 1.00 91.94 79 LEU A CA 1
ATOM 604 C C . LEU A 1 79 ? -2.453 3.241 -6.838 1.00 91.94 79 LEU A C 1
ATOM 606 O O . LEU A 1 79 ? -3.169 2.516 -7.522 1.00 91.94 79 LEU A O 1
ATOM 610 N N . ALA A 1 80 ? -2.674 3.433 -5.544 1.00 91.88 80 ALA A N 1
ATOM 611 C CA . ALA A 1 80 ? -3.871 2.983 -4.855 1.00 91.88 80 ALA A CA 1
ATOM 612 C C . ALA A 1 80 ? -4.576 4.183 -4.217 1.00 91.88 80 ALA A C 1
ATOM 614 O O . ALA A 1 80 ? -4.005 4.892 -3.391 1.00 91.88 80 ALA A O 1
ATOM 615 N N . LEU A 1 81 ? -5.823 4.418 -4.611 1.00 91.25 81 LEU A N 1
ATOM 616 C CA . LEU A 1 81 ? -6.696 5.447 -4.057 1.00 91.25 81 LEU A CA 1
ATOM 617 C C . LEU A 1 81 ? -7.732 4.781 -3.164 1.00 91.25 81 LEU A C 1
ATOM 619 O O . LEU A 1 81 ? -8.394 3.832 -3.574 1.00 91.25 81 LEU A O 1
ATOM 623 N N . ARG A 1 82 ? -7.885 5.277 -1.942 1.00 90.25 82 ARG A N 1
ATOM 624 C CA . ARG A 1 82 ? -8.780 4.716 -0.930 1.00 90.25 82 ARG A CA 1
ATOM 625 C C . ARG A 1 82 ? -9.638 5.834 -0.369 1.00 90.25 82 ARG A C 1
ATOM 627 O O . ARG A 1 82 ? -9.123 6.891 -0.011 1.00 90.25 82 ARG A O 1
ATOM 634 N N . TYR A 1 83 ? -10.940 5.603 -0.292 1.00 89.88 83 TYR A N 1
ATOM 635 C CA . TYR A 1 83 ? -11.890 6.559 0.255 1.00 89.88 83 TYR A CA 1
ATOM 636 C C . TYR A 1 83 ? -12.812 5.882 1.261 1.00 89.88 83 TYR A C 1
ATOM 638 O O . TYR A 1 83 ? -13.569 4.972 0.917 1.00 89.88 83 TYR A O 1
ATOM 646 N N . GLY A 1 84 ? -12.760 6.330 2.514 1.00 87.88 84 GLY A N 1
ATOM 647 C CA . GLY A 1 84 ? -13.681 5.861 3.541 1.00 87.88 84 GLY A CA 1
ATOM 648 C C . GLY A 1 84 ? -14.979 6.660 3.509 1.00 87.88 84 GLY A C 1
ATOM 649 O O . GLY A 1 84 ? -15.018 7.833 3.873 1.00 87.88 84 GLY A O 1
ATOM 650 N N . PHE A 1 85 ? -16.066 6.023 3.083 1.00 78.94 85 PHE A N 1
ATOM 651 C CA . PHE A 1 85 ? -17.338 6.703 2.842 1.00 78.94 85 PHE A CA 1
ATOM 652 C C . PHE A 1 85 ? -18.192 6.817 4.115 1.00 78.94 85 PHE A C 1
ATOM 654 O O . PHE A 1 85 ? -18.585 7.915 4.516 1.00 78.94 85 PHE A O 1
ATOM 661 N N . PHE A 1 86 ? -18.475 5.692 4.788 1.00 74.12 86 PHE A N 1
ATOM 662 C CA . PHE A 1 86 ? -19.494 5.633 5.845 1.00 74.12 86 PHE A CA 1
ATOM 663 C C . PHE A 1 86 ? -19.027 4.912 7.117 1.00 74.12 86 PHE A C 1
ATOM 665 O O . PHE A 1 86 ? -18.596 3.761 7.070 1.00 74.12 86 PHE A O 1
ATOM 672 N N . ARG A 1 87 ? -19.165 5.596 8.269 1.00 70.25 87 ARG A N 1
ATOM 673 C CA . ARG A 1 87 ? -19.012 5.074 9.650 1.00 70.25 87 ARG A CA 1
ATOM 674 C C . ARG A 1 87 ? -17.816 4.132 9.877 1.00 70.25 87 ARG A C 1
ATOM 676 O O . ARG A 1 87 ? -17.972 3.141 10.583 1.00 70.25 87 ARG A O 1
ATOM 683 N N . GLU A 1 88 ? -16.670 4.405 9.249 1.00 71.88 88 GLU A N 1
ATOM 684 C CA . GLU A 1 88 ? -15.444 3.583 9.365 1.00 71.88 88 GLU A CA 1
ATOM 685 C C . GLU A 1 88 ? -15.643 2.103 8.980 1.00 71.88 88 GLU A C 1
ATOM 687 O O . GLU A 1 88 ? -14.831 1.247 9.311 1.00 71.88 88 GLU A O 1
ATOM 692 N N . THR A 1 89 ? -16.736 1.794 8.278 1.00 81.25 89 THR A N 1
ATOM 693 C CA . THR A 1 89 ? -17.106 0.426 7.893 1.00 81.25 89 THR A CA 1
ATOM 694 C C . THR A 1 89 ? -16.991 0.227 6.397 1.00 81.25 89 THR A C 1
ATOM 696 O O . THR A 1 89 ? -16.520 -0.819 5.982 1.00 81.25 89 THR A O 1
ATOM 699 N N . LEU A 1 90 ? -17.358 1.228 5.590 1.00 86.06 90 LEU A N 1
ATOM 700 C CA . LEU A 1 90 ? -17.306 1.143 4.133 1.00 86.06 90 LEU A CA 1
ATOM 701 C C . LEU A 1 90 ? -16.114 1.921 3.564 1.00 86.06 90 LEU A C 1
ATOM 703 O O . LEU A 1 90 ? -16.019 3.138 3.747 1.00 86.06 90 LEU A O 1
ATOM 707 N N . GLU A 1 91 ? -15.259 1.225 2.822 1.00 89.12 91 GLU A N 1
ATOM 708 C CA . GLU A 1 91 ? -14.138 1.787 2.067 1.00 89.12 91 GLU A CA 1
ATOM 709 C C . GLU A 1 91 ? -14.278 1.423 0.587 1.00 89.12 91 GLU A C 1
ATOM 711 O O . GLU A 1 91 ? -14.573 0.280 0.244 1.00 89.12 91 GLU A O 1
ATOM 716 N N . ILE A 1 92 ? -14.060 2.398 -0.289 1.00 90.75 92 ILE A N 1
ATOM 717 C CA . ILE A 1 92 ? -13.930 2.188 -1.731 1.00 90.75 92 ILE A CA 1
ATOM 718 C C . ILE A 1 92 ? -12.452 2.316 -2.078 1.00 90.75 92 ILE A C 1
ATOM 720 O O . ILE A 1 92 ? -11.780 3.239 -1.613 1.00 90.75 92 ILE A O 1
ATOM 724 N N . THR A 1 93 ? -11.955 1.409 -2.907 1.00 92.00 93 THR A N 1
ATOM 725 C CA . THR A 1 93 ? -10.552 1.354 -3.304 1.00 92.00 93 THR A CA 1
ATOM 726 C C . THR A 1 93 ? -10.440 1.277 -4.818 1.00 92.00 93 THR A C 1
ATOM 728 O O . THR A 1 93 ? -11.163 0.527 -5.468 1.00 92.00 93 THR A O 1
ATOM 731 N N . TYR A 1 94 ? -9.508 2.028 -5.383 1.00 93.31 94 TYR A N 1
ATOM 732 C CA . TYR A 1 94 ? -9.070 1.905 -6.76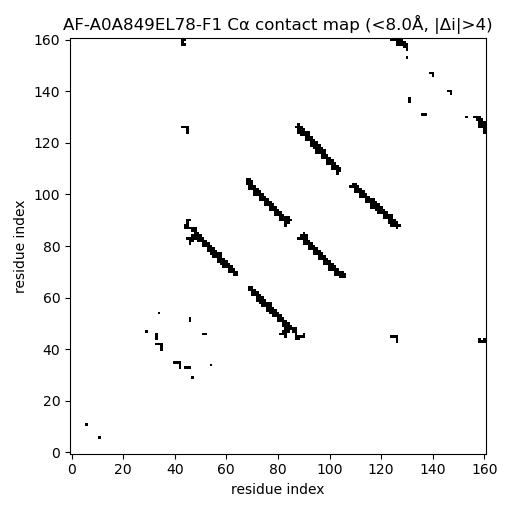2 1.00 93.31 94 TYR A CA 1
ATOM 733 C C . TYR A 1 94 ? -7.574 1.606 -6.778 1.00 93.31 94 TYR A C 1
ATOM 735 O O . TYR A 1 94 ? -6.810 2.296 -6.113 1.00 93.31 94 TYR A O 1
ATOM 743 N N . GLU A 1 95 ? -7.156 0.598 -7.533 1.00 93.00 95 GLU A N 1
ATOM 744 C CA . GLU A 1 95 ? -5.756 0.210 -7.703 1.00 93.00 95 GLU A CA 1
ATOM 745 C C . GLU A 1 95 ? -5.405 0.231 -9.188 1.00 93.00 95 GLU A C 1
ATOM 747 O O . GLU A 1 95 ? -6.061 -0.427 -9.998 1.00 93.00 95 GLU A O 1
ATOM 752 N N . GLY A 1 96 ? -4.354 0.965 -9.533 1.00 93.50 96 GLY A N 1
ATOM 753 C CA . GLY A 1 96 ? -3.784 1.038 -10.868 1.00 93.50 96 GLY A CA 1
ATOM 754 C C . GLY A 1 96 ? -2.286 0.756 -10.823 1.00 93.50 96 GLY A C 1
ATOM 755 O O . GLY A 1 96 ? -1.565 1.382 -10.049 1.00 93.50 96 GLY A O 1
ATOM 756 N N . THR A 1 97 ? -1.815 -0.150 -11.674 1.00 93.75 97 THR A N 1
ATOM 757 C CA . THR A 1 97 ? -0.393 -0.473 -11.832 1.00 93.75 97 THR A CA 1
ATOM 758 C C . THR A 1 97 ? -0.028 -0.355 -13.299 1.00 93.75 97 THR A C 1
ATOM 760 O O . THR A 1 97 ? -0.566 -1.077 -14.143 1.00 93.75 97 THR A O 1
ATOM 763 N N . TYR A 1 98 ? 0.899 0.548 -13.595 1.00 94.75 98 TYR A N 1
ATOM 764 C CA . TYR A 1 98 ? 1.443 0.752 -14.930 1.00 94.75 98 TYR A CA 1
ATOM 765 C C . TYR A 1 98 ? 2.875 0.236 -14.979 1.00 94.75 98 TYR A C 1
ATOM 767 O O . TYR A 1 98 ? 3.690 0.589 -14.123 1.00 94.75 98 TYR A O 1
ATOM 775 N N . VAL A 1 99 ? 3.182 -0.603 -15.968 1.00 95.25 99 VAL A N 1
ATOM 776 C CA . VAL A 1 99 ? 4.478 -1.276 -16.052 1.00 95.25 99 VAL A CA 1
ATOM 777 C C . VAL A 1 99 ? 5.020 -1.214 -17.470 1.00 95.25 99 VAL A C 1
ATOM 779 O O . VAL A 1 99 ? 4.321 -1.457 -18.452 1.00 95.25 99 VAL A O 1
ATOM 782 N N . GLN A 1 100 ? 6.305 -0.908 -17.553 1.00 94.38 100 GLN A N 1
ATOM 783 C CA . GLN A 1 100 ? 7.147 -1.132 -18.708 1.00 94.38 100 GLN A CA 1
ATOM 784 C C . GLN A 1 100 ? 7.957 -2.406 -18.470 1.00 94.38 100 GLN A C 1
ATOM 786 O O . GLN A 1 100 ? 8.597 -2.557 -17.430 1.00 94.38 100 GLN A O 1
ATOM 791 N N . GLN A 1 101 ? 7.935 -3.305 -19.443 1.00 93.38 101 GLN A N 1
ATOM 792 C CA . GLN A 1 101 ? 8.697 -4.540 -19.448 1.00 93.38 101 GLN A CA 1
ATOM 793 C C . GLN A 1 101 ? 9.624 -4.549 -20.662 1.00 93.38 101 GLN A C 1
ATOM 795 O O . GLN A 1 101 ? 9.161 -4.449 -21.799 1.00 93.38 101 GLN A O 1
ATOM 800 N N . ASP A 1 102 ? 10.918 -4.705 -20.411 1.00 92.00 102 ASP A N 1
ATOM 801 C CA . ASP A 1 102 ? 11.938 -4.915 -21.435 1.00 92.00 102 ASP A CA 1
ATOM 802 C C . ASP A 1 102 ? 12.328 -6.403 -21.405 1.00 92.00 102 ASP A C 1
ATOM 804 O O . ASP A 1 102 ? 12.670 -6.934 -20.344 1.00 92.00 102 ASP A O 1
ATOM 808 N N . ILE A 1 103 ? 12.190 -7.098 -22.537 1.00 89.38 103 ILE A N 1
ATOM 809 C CA . ILE A 1 103 ? 12.364 -8.549 -22.668 1.00 89.38 103 ILE A CA 1
ATOM 810 C C . ILE A 1 103 ? 13.481 -8.845 -23.663 1.00 89.38 103 ILE A C 1
ATOM 812 O O . ILE A 1 103 ? 13.383 -8.469 -24.829 1.00 89.38 103 ILE A O 1
ATOM 816 N N . THR A 1 104 ? 14.471 -9.618 -23.231 1.00 88.69 104 THR A N 1
ATOM 817 C CA . THR A 1 104 ? 15.539 -10.138 -24.085 1.00 88.69 104 THR A CA 1
ATOM 818 C C . THR A 1 104 ? 15.386 -11.650 -24.216 1.00 88.69 104 THR A C 1
ATOM 820 O O . THR A 1 104 ? 15.422 -12.375 -23.221 1.00 88.69 104 THR A O 1
ATOM 823 N N . TYR A 1 105 ? 15.214 -12.138 -25.445 1.00 84.81 105 TYR A N 1
ATOM 824 C CA . TYR A 1 105 ? 15.181 -13.567 -25.753 1.00 84.81 105 TYR A CA 1
ATOM 825 C C . TYR A 1 105 ? 16.569 -14.025 -26.205 1.00 84.81 105 TYR A C 1
ATOM 827 O O . TYR A 1 105 ? 16.950 -13.837 -27.362 1.00 84.81 105 TYR A O 1
ATOM 835 N N . SER A 1 106 ? 17.313 -14.674 -25.313 1.00 80.31 106 SER A N 1
ATOM 836 C CA . SER A 1 106 ? 18.696 -15.104 -25.553 1.00 80.31 106 SER A CA 1
ATOM 837 C C . SER A 1 106 ? 18.805 -16.208 -26.613 1.00 80.31 106 SER A C 1
ATOM 839 O O . SER A 1 106 ? 19.846 -16.354 -27.244 1.00 80.31 106 SER A O 1
ATOM 841 N N . ALA A 1 107 ? 17.729 -16.969 -26.849 1.00 77.94 107 ALA A N 1
ATOM 842 C CA . ALA A 1 107 ? 17.692 -18.022 -27.869 1.00 77.94 107 ALA A CA 1
ATOM 843 C C . ALA A 1 107 ? 17.584 -17.495 -29.314 1.00 77.94 107 ALA A C 1
ATOM 845 O O . ALA A 1 107 ? 18.000 -18.183 -30.244 1.00 77.94 107 ALA A O 1
ATOM 846 N N . PHE A 1 108 ? 17.018 -16.298 -29.510 1.00 78.38 108 PHE A N 1
ATOM 847 C CA . PHE A 1 108 ? 16.742 -15.729 -30.838 1.00 78.38 108 PHE A CA 1
ATOM 848 C C . PHE A 1 108 ? 17.404 -14.361 -31.072 1.00 78.38 108 PHE A C 1
ATOM 850 O O . PHE A 1 108 ? 17.242 -13.803 -32.152 1.00 78.38 108 PHE A O 1
ATOM 857 N N . ASP A 1 109 ? 18.132 -13.835 -30.078 1.00 78.69 109 ASP A N 1
ATOM 858 C CA . ASP A 1 109 ? 18.742 -12.495 -30.069 1.00 78.69 109 ASP A CA 1
ATOM 859 C C . ASP A 1 109 ? 17.733 -11.382 -30.413 1.00 78.69 109 ASP A C 1
ATOM 861 O O . ASP A 1 109 ? 17.981 -10.465 -31.197 1.00 78.69 109 ASP A O 1
ATOM 865 N N . LEU A 1 110 ? 16.528 -11.507 -29.848 1.00 84.81 110 LEU A N 1
ATOM 866 C CA . LEU A 1 110 ? 15.431 -10.563 -30.041 1.00 84.81 110 LEU A CA 1
ATOM 867 C C . LEU A 1 110 ? 15.197 -9.765 -28.764 1.00 84.81 110 LEU A C 1
ATOM 869 O O . LEU A 1 110 ? 15.134 -10.329 -27.671 1.00 84.81 110 LEU A O 1
ATOM 873 N N . ASN A 1 111 ? 15.006 -8.457 -28.925 1.00 86.06 111 ASN A N 1
ATOM 874 C CA . ASN A 1 111 ? 14.610 -7.561 -27.849 1.00 86.06 111 ASN A CA 1
ATOM 875 C C . ASN A 1 111 ? 13.212 -7.009 -28.131 1.00 86.06 111 ASN A C 1
ATOM 877 O O . ASN A 1 111 ? 12.934 -6.515 -29.227 1.00 86.06 111 ASN A O 1
ATOM 881 N N . GLU A 1 112 ? 12.338 -7.094 -27.138 1.00 88.62 112 GLU A N 1
ATOM 882 C CA . GLU A 1 112 ? 10.980 -6.588 -27.205 1.00 88.62 112 GLU A CA 1
ATOM 883 C C . GLU A 1 112 ? 10.685 -5.705 -25.997 1.00 88.62 112 GLU A C 1
ATOM 885 O O . GLU A 1 112 ? 10.955 -6.060 -24.851 1.00 88.62 112 GLU A O 1
ATOM 890 N N . LYS A 1 113 ? 10.065 -4.556 -26.259 1.00 90.69 113 LYS A N 1
ATOM 891 C CA . LYS A 1 113 ? 9.627 -3.621 -25.232 1.00 90.69 113 LYS A CA 1
ATOM 892 C C . LYS A 1 113 ? 8.110 -3.549 -25.213 1.00 90.69 113 LYS A C 1
ATOM 894 O O . LYS A 1 113 ? 7.488 -3.241 -26.229 1.00 90.69 113 LYS A O 1
ATOM 899 N N . ARG A 1 114 ? 7.520 -3.789 -24.044 1.00 91.62 114 ARG A N 1
ATOM 900 C CA . ARG A 1 114 ? 6.073 -3.727 -23.814 1.00 91.62 114 ARG A CA 1
ATOM 901 C C . ARG A 1 114 ? 5.762 -2.715 -22.723 1.00 91.62 114 ARG A C 1
ATOM 903 O O . ARG A 1 114 ? 6.450 -2.642 -21.712 1.00 91.62 114 ARG A O 1
ATOM 910 N N . THR A 1 115 ? 4.712 -1.933 -22.922 1.00 92.75 115 THR A N 1
ATOM 911 C CA . THR A 1 115 ? 4.216 -0.971 -21.932 1.00 92.75 115 THR A CA 1
ATOM 912 C C . THR A 1 115 ? 2.713 -1.100 -21.849 1.00 92.75 115 THR A C 1
ATOM 914 O O . THR A 1 115 ? 2.040 -0.881 -22.855 1.00 92.75 115 THR A O 1
ATOM 917 N N . ASP A 1 116 ? 2.199 -1.448 -20.675 1.00 92.50 116 ASP A N 1
ATOM 918 C CA . ASP A 1 116 ? 0.759 -1.572 -20.472 1.00 92.50 116 ASP A CA 1
ATOM 919 C C . ASP A 1 116 ? 0.371 -1.395 -18.995 1.00 92.50 116 ASP A C 1
ATOM 921 O O . ASP A 1 116 ? 1.203 -1.438 -18.078 1.00 92.50 116 ASP A O 1
ATOM 925 N N . PHE A 1 117 ? -0.922 -1.209 -18.752 1.00 91.81 117 PHE A N 1
ATOM 926 C CA . PHE A 1 117 ? -1.497 -1.307 -17.423 1.00 91.81 117 PHE A CA 1
ATOM 927 C C . PHE A 1 117 ? -1.637 -2.774 -17.020 1.00 91.81 117 PHE A C 1
ATOM 929 O O . PHE A 1 117 ? -2.578 -3.464 -17.402 1.00 91.81 117 PHE A O 1
ATOM 936 N N . SER A 1 118 ? -0.720 -3.231 -16.173 1.00 91.06 118 SER A N 1
ATOM 937 C CA . SER A 1 118 ? -0.761 -4.579 -15.602 1.00 91.06 118 SER A CA 1
ATOM 938 C C . SER A 1 118 ? -1.970 -4.785 -14.676 1.00 91.06 118 SER A C 1
ATOM 940 O O . SER A 1 118 ? -2.500 -5.892 -14.569 1.00 91.06 118 SER A O 1
ATOM 942 N N . ARG A 1 119 ? -2.449 -3.724 -14.007 1.00 89.88 119 ARG A N 1
ATOM 943 C CA . ARG A 1 119 ? -3.612 -3.798 -13.109 1.00 89.88 119 ARG A CA 1
ATOM 944 C C . ARG A 1 119 ? -4.460 -2.534 -13.178 1.00 89.88 119 ARG A C 1
ATOM 946 O O . ARG A 1 119 ? -3.929 -1.438 -13.064 1.00 89.88 119 ARG A O 1
ATOM 953 N N . ASN A 1 120 ? -5.776 -2.711 -13.282 1.00 94.12 120 ASN A N 1
ATOM 954 C CA . ASN A 1 120 ? -6.791 -1.694 -13.008 1.00 94.12 120 ASN A CA 1
ATOM 955 C C . ASN A 1 120 ? -7.940 -2.375 -12.264 1.00 94.12 120 ASN A C 1
ATOM 957 O O . ASN A 1 120 ? -8.618 -3.238 -12.822 1.00 94.12 120 ASN A O 1
ATOM 961 N N . ARG A 1 121 ? -8.141 -2.035 -10.994 1.00 92.44 121 ARG A N 1
ATOM 962 C CA . ARG A 1 121 ? -9.140 -2.673 -10.136 1.00 92.44 121 ARG A CA 1
ATOM 963 C C . ARG A 1 121 ? -9.906 -1.623 -9.359 1.00 92.44 121 ARG A C 1
ATOM 965 O O . ARG A 1 121 ? -9.317 -0.723 -8.776 1.00 92.44 121 ARG A O 1
ATOM 972 N N . LEU A 1 122 ? -11.219 -1.800 -9.292 1.00 94.25 122 LEU A N 1
ATOM 973 C CA . LEU A 1 122 ? -12.078 -1.096 -8.353 1.00 94.25 122 LEU A CA 1
ATOM 974 C C . LEU A 1 122 ? -12.626 -2.113 -7.352 1.00 94.25 122 LEU A C 1
ATOM 976 O O . LEU A 1 122 ? -13.025 -3.216 -7.726 1.00 94.25 122 LEU A O 1
ATOM 980 N N . GLY A 1 123 ? -12.581 -1.766 -6.075 1.00 91.12 123 GLY A N 1
ATOM 981 C CA . GLY A 1 123 ? -12.968 -2.618 -4.966 1.00 91.12 123 GLY A CA 1
ATOM 982 C C . GLY A 1 123 ? -13.794 -1.857 -3.943 1.00 91.12 123 GLY A C 1
ATOM 983 O O . GLY A 1 123 ? -13.716 -0.635 -3.825 1.00 91.12 123 GLY A O 1
ATOM 984 N N . VAL A 1 124 ? -14.589 -2.610 -3.195 1.00 90.94 124 VAL A N 1
ATOM 985 C CA . VAL A 1 124 ? -15.344 -2.122 -2.045 1.00 90.94 124 VAL A CA 1
ATOM 986 C C . VAL A 1 124 ? -15.062 -3.074 -0.893 1.00 90.94 124 VAL A C 1
ATOM 988 O O . VAL A 1 124 ? -15.037 -4.287 -1.092 1.00 90.94 124 VAL A O 1
ATOM 991 N N . LYS A 1 125 ? -14.837 -2.525 0.296 1.00 88.31 125 LYS A N 1
ATOM 992 C CA . LYS A 1 125 ? -14.566 -3.264 1.530 1.00 88.31 125 LYS A CA 1
ATOM 993 C C . LYS A 1 125 ? -15.562 -2.837 2.598 1.00 88.31 125 LYS A C 1
ATOM 995 O O . LYS A 1 125 ? -15.812 -1.637 2.747 1.00 88.31 125 LYS A O 1
ATOM 1000 N N . TYR A 1 126 ? -16.121 -3.803 3.326 1.00 89.12 126 TYR A N 1
ATOM 1001 C CA . TYR A 1 126 ? -17.139 -3.543 4.338 1.00 89.12 126 TYR A CA 1
ATOM 1002 C C . TYR A 1 126 ? -16.850 -4.284 5.646 1.00 89.12 126 TYR A C 1
ATOM 1004 O O . TYR A 1 126 ? -17.012 -5.493 5.731 1.00 89.12 126 TYR A O 1
ATOM 1012 N N . LEU A 1 127 ? -16.484 -3.551 6.697 1.00 87.69 127 LEU A N 1
ATOM 1013 C CA . LEU A 1 127 ? -16.193 -4.107 8.020 1.00 87.69 127 LEU A CA 1
ATOM 1014 C C . LEU A 1 127 ? -17.450 -4.715 8.663 1.00 87.69 127 LEU A C 1
ATOM 1016 O O . LEU A 1 127 ? -18.337 -3.994 9.126 1.00 87.69 127 LEU A O 1
ATOM 1020 N N . LEU A 1 128 ? -17.491 -6.049 8.716 1.00 86.31 128 LEU A N 1
ATOM 1021 C CA . LEU A 1 128 ? -18.573 -6.838 9.305 1.00 86.31 128 LEU A CA 1
ATOM 1022 C C . LEU A 1 128 ? -18.410 -6.984 10.818 1.00 86.31 128 LEU A C 1
ATOM 1024 O O . LEU A 1 128 ? -19.381 -6.845 11.563 1.00 86.31 128 LEU A O 1
ATOM 1028 N N . TYR A 1 129 ? -17.190 -7.277 11.271 1.00 85.12 129 TYR A N 1
ATOM 1029 C CA . TYR A 1 129 ? -16.901 -7.543 12.675 1.00 85.12 129 TYR A CA 1
ATOM 1030 C C . TYR A 1 129 ? -15.597 -6.890 13.114 1.00 85.12 129 TYR A C 1
ATOM 1032 O O . TYR A 1 129 ? -14.556 -7.053 12.479 1.00 85.12 129 TYR A O 1
ATOM 1040 N N . ASP A 1 130 ? -15.670 -6.196 14.245 1.00 85.12 130 ASP A N 1
ATOM 1041 C CA . ASP A 1 130 ? -14.534 -5.580 14.915 1.00 85.12 130 ASP A CA 1
ATOM 1042 C C . ASP A 1 130 ? -14.555 -5.978 16.404 1.00 85.12 130 ASP A C 1
ATOM 1044 O O . ASP A 1 130 ? -15.467 -5.562 17.134 1.00 85.12 130 ASP A O 1
ATOM 1048 N N . PRO A 1 131 ? -13.587 -6.792 16.869 1.00 78.00 131 PRO A N 1
ATOM 1049 C CA . PRO A 1 131 ? -13.520 -7.229 18.260 1.00 78.00 131 PRO A CA 1
ATOM 1050 C C . PRO A 1 131 ? -13.224 -6.081 19.238 1.00 78.00 131 PRO A C 1
ATOM 1052 O O . PRO A 1 131 ? -13.599 -6.180 20.409 1.00 78.00 131 PRO A O 1
ATOM 1055 N N . TYR A 1 132 ? -12.605 -4.988 18.780 1.00 76.19 132 TYR A N 1
ATOM 1056 C CA . TYR A 1 132 ? -12.136 -3.893 19.632 1.00 76.19 132 TYR A CA 1
ATOM 1057 C C . TYR A 1 132 ? -13.119 -2.725 19.738 1.00 76.19 132 TYR A C 1
ATOM 1059 O O . TYR A 1 132 ? -12.990 -1.904 20.646 1.00 76.19 132 TYR A O 1
ATOM 1067 N N . LYS A 1 133 ? -14.156 -2.691 18.892 1.00 76.62 133 LYS A N 1
ATOM 1068 C CA . LYS A 1 133 ? -15.157 -1.610 18.841 1.00 76.62 133 LYS A CA 1
ATOM 1069 C C . LYS A 1 133 ? -15.943 -1.399 20.137 1.00 76.62 133 LYS A C 1
ATOM 1071 O O . LYS A 1 133 ? -16.449 -0.308 20.379 1.00 76.62 133 LYS A O 1
ATOM 1076 N N . ASN A 1 134 ? -16.065 -2.436 20.969 1.00 76.69 134 ASN A N 1
ATOM 1077 C CA . ASN A 1 134 ? -16.754 -2.357 22.256 1.00 76.69 134 ASN A CA 1
ATOM 1078 C C . ASN A 1 134 ? -15.757 -2.061 23.392 1.00 76.69 134 ASN A C 1
ATOM 1080 O O . ASN A 1 134 ? -15.084 -2.988 23.855 1.00 76.69 134 ASN A O 1
ATOM 1084 N N . PRO A 1 135 ? -15.701 -0.821 23.919 1.00 69.88 135 PRO A N 1
ATOM 1085 C CA . PRO A 1 135 ? -14.716 -0.437 24.930 1.00 69.88 135 PRO A CA 1
ATOM 1086 C C . PRO A 1 135 ? -14.850 -1.253 26.220 1.00 69.88 135 PRO A C 1
ATOM 1088 O O . PRO A 1 135 ? -13.851 -1.565 26.859 1.00 69.88 135 PRO A O 1
ATOM 1091 N N . ASP A 1 136 ? -16.059 -1.684 26.582 1.00 71.19 136 ASP A N 1
ATOM 1092 C CA . ASP A 1 136 ? -16.286 -2.487 27.789 1.00 71.19 136 ASP A CA 1
ATOM 1093 C C . ASP A 1 136 ? -15.707 -3.906 27.708 1.00 71.19 136 ASP A C 1
ATOM 1095 O O . ASP A 1 136 ? -15.401 -4.502 28.738 1.00 71.19 136 ASP A O 1
ATOM 1099 N N . ARG A 1 137 ? -15.502 -4.445 26.497 1.00 67.50 137 ARG A N 1
ATOM 1100 C CA . ARG A 1 137 ? -14.897 -5.774 26.288 1.00 67.50 137 ARG A CA 1
ATOM 1101 C C . ARG A 1 137 ? -13.369 -5.732 26.196 1.00 67.50 137 ARG A C 1
ATOM 1103 O O . ARG A 1 137 ? -12.720 -6.763 26.401 1.00 67.50 137 ARG A O 1
ATOM 1110 N N . THR A 1 138 ? -12.817 -4.556 25.906 1.00 69.31 138 THR A N 1
ATOM 1111 C CA . THR A 1 138 ? -11.388 -4.327 25.633 1.00 69.31 138 THR A CA 1
ATOM 1112 C C . THR A 1 138 ? -10.657 -3.679 26.813 1.00 69.31 138 THR A C 1
ATOM 1114 O O . THR A 1 138 ? -9.429 -3.677 26.845 1.00 69.31 138 THR A O 1
ATOM 1117 N N . LYS A 1 139 ? -11.381 -3.152 27.813 1.00 79.31 139 LYS A N 1
ATOM 1118 C CA . LYS A 1 139 ? -10.778 -2.501 28.987 1.00 79.31 139 LYS A CA 1
ATOM 1119 C C . LYS A 1 139 ? -9.760 -3.415 29.691 1.00 79.31 139 LYS A C 1
ATOM 1121 O O . LYS A 1 139 ? -10.111 -4.544 30.051 1.00 79.31 139 LYS A O 1
ATOM 1126 N N . PRO A 1 140 ? -8.529 -2.929 29.943 1.00 80.06 140 PRO A N 1
ATOM 1127 C CA . PRO A 1 140 ? -7.560 -3.672 30.729 1.00 80.06 140 PRO A CA 1
ATOM 1128 C C . PRO A 1 140 ? -8.038 -3.776 32.180 1.00 80.06 140 PRO A C 1
ATOM 1130 O O . PRO A 1 140 ? -8.574 -2.828 32.756 1.00 80.06 140 PRO A O 1
ATOM 1133 N N . ASN A 1 141 ? -7.828 -4.935 32.796 1.00 81.94 141 ASN A N 1
ATOM 1134 C CA . ASN A 1 141 ? -8.070 -5.123 34.217 1.00 81.94 141 ASN A CA 1
ATOM 1135 C C . ASN A 1 141 ? -7.000 -4.362 35.017 1.00 81.94 141 ASN A C 1
ATOM 1137 O O . ASN A 1 141 ? -5.816 -4.685 34.922 1.00 81.94 141 ASN A O 1
ATOM 1141 N N . LEU A 1 142 ? -7.412 -3.369 35.808 1.00 86.69 142 LEU A N 1
ATOM 1142 C CA . LEU A 1 142 ? -6.498 -2.543 36.609 1.00 86.69 142 LEU A CA 1
ATOM 1143 C C . LEU A 1 142 ? -5.948 -3.266 37.852 1.00 86.69 142 LEU A C 1
ATOM 1145 O O . LEU A 1 142 ? -4.936 -2.847 38.403 1.00 86.69 142 LEU A O 1
ATOM 1149 N N . TYR A 1 143 ? -6.591 -4.350 38.293 1.00 86.31 143 TYR A N 1
ATOM 1150 C CA . TYR A 1 143 ? -6.250 -5.064 39.528 1.00 86.31 143 TYR A CA 1
ATOM 1151 C C . TYR A 1 143 ? -5.354 -6.287 39.309 1.00 86.31 143 TYR A C 1
ATOM 1153 O O . TYR A 1 143 ? -4.690 -6.736 40.240 1.00 86.31 143 TYR A O 1
ATOM 1161 N N . SER A 1 144 ? -5.333 -6.866 38.104 1.00 86.00 144 SER A N 1
ATOM 1162 C CA . SER A 1 144 ? -4.598 -8.106 37.837 1.00 86.00 144 SER A CA 1
ATOM 1163 C C . SER A 1 144 ? -3.824 -8.061 36.525 1.00 86.00 144 SER A C 1
ATOM 1165 O O . SER A 1 144 ? -4.401 -8.120 35.439 1.00 86.00 144 SER A O 1
ATOM 1167 N N . TRP A 1 145 ? -2.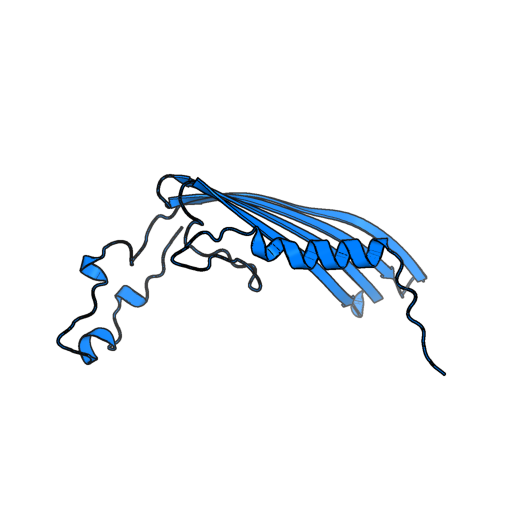492 -8.086 36.629 1.00 87.62 145 TRP A N 1
ATOM 1168 C CA . TRP A 1 145 ? -1.599 -8.238 35.478 1.00 87.62 145 TRP A CA 1
ATOM 1169 C C . TRP A 1 145 ? -1.820 -9.572 34.747 1.00 87.62 145 TRP A C 1
ATOM 1171 O O . TRP A 1 145 ? -1.843 -9.618 33.518 1.00 87.62 145 TRP A O 1
ATOM 1181 N N . ARG A 1 146 ? -2.047 -10.666 35.490 1.00 87.81 146 ARG A N 1
ATOM 1182 C CA . ARG A 1 146 ? -2.249 -12.002 34.906 1.00 87.81 146 ARG A CA 1
ATOM 1183 C C . ARG A 1 146 ? -3.549 -12.095 34.109 1.00 87.81 146 ARG A C 1
ATOM 1185 O O . ARG A 1 146 ? -3.586 -12.821 33.122 1.00 87.81 146 ARG A O 1
ATOM 1192 N N . ALA A 1 147 ? -4.598 -11.375 34.512 1.00 84.12 147 ALA A N 1
ATOM 1193 C CA . ALA A 1 147 ? -5.856 -11.351 33.770 1.00 84.12 147 ALA A CA 1
ATOM 1194 C C . ALA A 1 147 ? -5.677 -10.762 32.360 1.00 84.12 147 ALA A C 1
ATOM 1196 O O . ALA A 1 147 ? -6.275 -11.278 31.423 1.00 84.12 147 ALA A O 1
ATOM 1197 N N . ASN A 1 148 ? -4.804 -9.760 32.199 1.00 85.06 148 ASN A N 1
ATOM 1198 C CA . ASN A 1 148 ? -4.543 -9.110 30.910 1.00 85.06 148 ASN A CA 1
ATOM 1199 C C . ASN A 1 148 ? -3.560 -9.885 30.020 1.00 85.06 148 ASN A C 1
ATOM 1201 O O . ASN A 1 148 ? -3.646 -9.774 28.806 1.00 85.06 148 ASN A O 1
ATOM 1205 N N . ASN A 1 149 ? -2.647 -10.666 30.610 1.00 86.06 149 ASN A N 1
ATOM 1206 C CA . ASN A 1 149 ? -1.563 -11.347 29.881 1.00 86.06 149 ASN A CA 1
ATOM 1207 C C . ASN A 1 149 ? -1.755 -12.867 29.739 1.00 86.06 149 ASN A C 1
ATOM 1209 O O . ASN A 1 149 ? -0.896 -13.560 29.197 1.00 86.06 149 ASN A O 1
ATOM 1213 N N . LYS A 1 150 ? -2.857 -13.427 30.252 1.00 89.19 150 LYS A N 1
ATOM 1214 C CA . LYS A 1 150 ? -3.236 -14.816 29.966 1.00 89.19 150 LYS A CA 1
ATOM 1215 C C . LYS A 1 150 ? -3.798 -14.895 28.547 1.00 89.19 150 LYS A C 1
ATOM 1217 O O . LYS A 1 150 ? -4.449 -13.966 28.095 1.00 89.19 150 LYS A O 1
ATOM 1222 N N . PHE A 1 151 ? -3.622 -16.042 27.899 1.00 87.69 151 PHE A N 1
ATOM 1223 C CA . PHE A 1 151 ? -4.300 -16.375 26.650 1.00 87.69 151 PHE A CA 1
ATOM 1224 C C . PHE A 1 151 ? -5.828 -16.213 26.760 1.00 87.69 151 PHE A C 1
ATOM 1226 O O . PHE A 1 151 ? -6.458 -16.823 27.634 1.00 87.69 151 PHE A O 1
ATOM 1233 N N . GLN A 1 152 ? -6.418 -15.411 25.873 1.00 84.56 152 GLN A N 1
ATOM 1234 C CA . GLN A 1 152 ? -7.856 -15.157 25.798 1.00 84.56 152 GLN A CA 1
ATOM 1235 C C . GLN A 1 152 ? -8.370 -15.573 24.416 1.00 84.56 152 GLN A C 1
ATOM 1237 O O . GLN A 1 152 ? -7.849 -15.145 23.394 1.00 84.56 152 GLN A O 1
ATOM 1242 N N . LEU A 1 153 ? -9.434 -16.382 24.368 1.00 82.25 153 LEU A N 1
ATOM 1243 C CA . LEU A 1 153 ? -10.011 -16.861 23.101 1.00 82.25 153 LEU A CA 1
ATOM 1244 C C . LEU A 1 153 ? -10.517 -15.725 22.200 1.00 82.25 153 LEU A C 1
ATOM 1246 O O . LEU A 1 153 ? -10.541 -15.874 20.984 1.00 82.25 153 LEU A O 1
ATOM 1250 N N . LYS A 1 154 ? -10.909 -14.587 22.785 1.00 77.94 154 LYS A N 1
ATOM 1251 C CA . LYS A 1 154 ? -11.353 -13.410 22.027 1.00 77.94 154 LYS A CA 1
ATOM 1252 C C . LYS A 1 154 ? -10.235 -12.762 21.200 1.00 77.94 154 LYS A C 1
ATOM 1254 O O . LYS A 1 154 ? -10.554 -12.138 20.198 1.00 77.94 154 LYS A O 1
ATOM 1259 N N . ASP A 1 155 ? -8.969 -12.961 21.571 1.00 79.81 155 ASP A N 1
ATOM 1260 C CA . ASP A 1 155 ? -7.816 -12.400 20.850 1.00 79.81 155 ASP A CA 1
ATOM 1261 C C . ASP A 1 155 ? -7.461 -13.225 19.601 1.00 79.81 155 ASP A C 1
ATOM 1263 O O . ASP A 1 155 ? -6.691 -12.781 18.756 1.00 79.81 155 ASP A O 1
ATOM 1267 N N . LEU A 1 156 ? -8.032 -14.429 19.462 1.00 83.81 156 LEU A N 1
ATOM 1268 C CA . LEU A 1 156 ? -7.841 -15.280 18.285 1.00 83.81 156 LEU A CA 1
ATOM 1269 C C . LEU A 1 156 ? -8.718 -14.876 17.101 1.00 83.81 156 LEU A C 1
ATOM 1271 O O . LEU A 1 156 ? -8.447 -15.308 15.984 1.00 83.81 156 LEU A O 1
ATOM 1275 N N . VAL A 1 157 ? -9.795 -14.123 17.338 1.00 84.00 157 VAL A N 1
ATOM 1276 C CA . VAL A 1 157 ? -10.746 -13.750 16.287 1.00 84.00 157 VAL A CA 1
ATOM 1277 C C . VAL A 1 157 ? -10.326 -12.395 15.717 1.00 84.00 157 VAL A C 1
ATOM 1279 O O . VAL A 1 157 ? -10.512 -11.383 16.397 1.00 84.00 157 VAL A O 1
ATOM 1282 N N . PRO A 1 158 ? -9.768 -12.341 14.493 1.00 83.00 158 PRO A N 1
ATOM 1283 C CA . PRO A 1 158 ? -9.400 -11.074 13.877 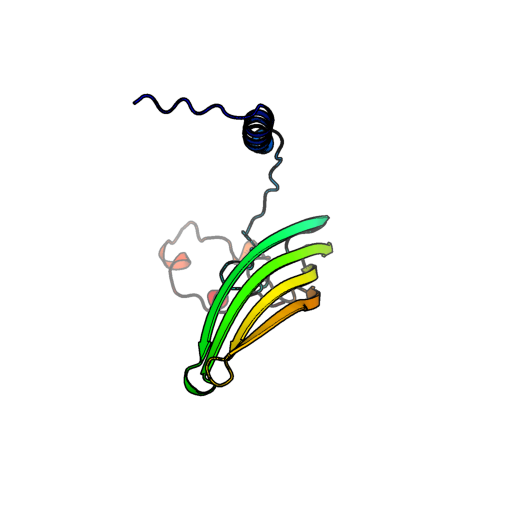1.00 83.00 158 PRO A CA 1
ATOM 1284 C C . PRO A 1 158 ? -10.646 -10.282 13.459 1.00 83.00 158 PRO A C 1
ATOM 1286 O O . PRO A 1 158 ? -11.756 -10.814 13.377 1.00 83.00 158 PRO A O 1
ATOM 1289 N N . ALA A 1 159 ? -10.453 -8.999 13.155 1.00 83.88 159 ALA A N 1
ATOM 1290 C CA . ALA A 1 159 ? -11.469 -8.216 12.461 1.00 83.88 159 ALA A CA 1
ATOM 1291 C C . ALA A 1 159 ? -11.746 -8.807 11.066 1.00 83.88 159 ALA A C 1
ATOM 1293 O O . ALA A 1 159 ? -10.830 -9.296 10.400 1.00 83.88 159 ALA A O 1
ATOM 1294 N N . VAL A 1 160 ? -13.007 -8.752 10.631 1.00 81.62 160 VAL A N 1
ATOM 1295 C CA . VAL A 1 160 ? -13.480 -9.352 9.371 1.00 81.62 160 VAL A CA 1
ATOM 1296 C C . VAL A 1 160 ? -14.179 -8.287 8.531 1.00 81.62 160 VAL A C 1
ATOM 1298 O O . VAL A 1 160 ? -15.080 -7.607 9.036 1.00 81.62 160 VAL A O 1
ATOM 1301 N N . SER A 1 161 ? -13.782 -8.156 7.261 1.00 78.00 161 SER A N 1
ATOM 1302 C CA . SER A 1 161 ? -14.338 -7.207 6.286 1.00 78.00 161 SER A CA 1
ATOM 1303 C C . SER A 1 161 ? -14.432 -7.743 4.862 1.00 78.00 161 SER A C 1
ATOM 1305 O O . SER A 1 161 ? -13.942 -8.872 4.631 1.00 78.00 161 SER A O 1
#